Protein AF-H8H3C5-F1 (afdb_monomer_lite)

Structure (mmCIF, N/CA/C/O backbone):
data_AF-H8H3C5-F1
#
_entry.id   AF-H8H3C5-F1
#
loop_
_atom_site.group_PDB
_atom_site.id
_atom_site.type_symbol
_atom_site.label_atom_id
_atom_site.label_alt_id
_atom_site.label_comp_id
_atom_site.label_asym_id
_atom_site.label_entity_id
_atom_site.label_seq_id
_atom_site.pdbx_PDB_ins_code
_atom_site.Cartn_x
_atom_site.Cartn_y
_atom_site.Cartn_z
_atom_site.occupancy
_atom_site.B_iso_or_equiv
_atom_site.auth_seq_id
_atom_site.auth_comp_id
_atom_site.auth_asym_id
_atom_site.auth_atom_id
_atom_site.pdbx_PDB_model_num
ATOM 1 N N . MET A 1 1 ? -12.222 -4.800 16.846 1.00 60.06 1 MET A N 1
ATOM 2 C CA . MET A 1 1 ? -11.773 -5.419 15.581 1.00 60.06 1 MET A CA 1
ATOM 3 C C . MET A 1 1 ? -11.248 -4.293 14.717 1.00 60.06 1 MET A C 1
ATOM 5 O O . MET A 1 1 ? -11.959 -3.307 14.591 1.00 60.06 1 MET A O 1
ATOM 9 N N . ILE A 1 2 ? -10.008 -4.389 14.245 1.00 68.88 2 ILE A N 1
ATOM 10 C CA . ILE A 1 2 ? -9.334 -3.305 13.517 1.00 68.88 2 ILE A CA 1
ATOM 11 C C . ILE A 1 2 ? -9.778 -3.365 12.056 1.00 68.88 2 ILE A C 1
ATOM 13 O O . ILE A 1 2 ? -9.645 -4.413 11.423 1.00 68.88 2 ILE A O 1
ATOM 17 N N . GLY A 1 3 ? -10.355 -2.269 11.567 1.00 80.44 3 GLY A N 1
ATOM 18 C CA . GLY A 1 3 ? -10.696 -2.087 10.159 1.00 80.44 3 GLY A CA 1
ATOM 19 C C . GLY A 1 3 ? -9.617 -1.269 9.457 1.00 80.44 3 GLY A C 1
ATOM 20 O O . GLY A 1 3 ? -9.154 -0.271 10.015 1.00 80.44 3 GLY A O 1
ATOM 21 N N . PHE A 1 4 ? -9.225 -1.683 8.256 1.00 82.81 4 PHE A N 1
ATOM 22 C CA . PHE A 1 4 ? -8.274 -0.968 7.411 1.00 82.81 4 PHE A CA 1
ATOM 23 C C . PHE A 1 4 ? -8.997 -0.206 6.309 1.00 82.81 4 PHE A C 1
ATOM 25 O O . PHE A 1 4 ? -9.958 -0.699 5.729 1.00 82.81 4 PHE A O 1
ATOM 32 N N . ILE A 1 5 ? -8.504 0.986 6.008 1.00 83.94 5 ILE A N 1
ATOM 33 C CA . ILE A 1 5 ? -8.923 1.800 4.873 1.00 83.94 5 ILE A CA 1
ATOM 34 C C . ILE A 1 5 ? -7.727 1.895 3.947 1.00 83.94 5 ILE A C 1
ATOM 36 O O . ILE A 1 5 ? -6.699 2.446 4.340 1.00 83.94 5 ILE A O 1
ATOM 40 N N . VAL A 1 6 ? -7.850 1.353 2.742 1.00 80.81 6 VAL A N 1
ATOM 41 C CA . VAL A 1 6 ? -6.841 1.530 1.695 1.00 80.81 6 VAL A CA 1
ATOM 42 C C . VAL A 1 6 ? -7.273 2.722 0.850 1.00 80.81 6 VAL A C 1
ATOM 44 O O . VAL A 1 6 ? -8.432 2.814 0.453 1.00 80.81 6 VAL A O 1
ATOM 47 N N . GLU A 1 7 ? -6.372 3.681 0.653 1.00 82.19 7 GLU A N 1
ATOM 48 C CA . GLU A 1 7 ? -6.642 4.848 -0.186 1.00 82.19 7 GLU A CA 1
ATOM 49 C C . GLU A 1 7 ? -6.980 4.437 -1.619 1.00 82.19 7 GLU A C 1
ATOM 51 O O . GLU A 1 7 ? -6.434 3.469 -2.134 1.00 82.19 7 GLU A O 1
ATOM 56 N N . ASP A 1 8 ? -7.895 5.187 -2.234 1.00 69.75 8 ASP A N 1
ATOM 57 C CA . ASP A 1 8 ? -8.525 4.827 -3.506 1.00 69.75 8 ASP A CA 1
ATOM 58 C C . ASP A 1 8 ? -7.500 4.688 -4.648 1.00 69.75 8 ASP A C 1
ATOM 60 O O . ASP A 1 8 ? -7.538 3.770 -5.465 1.00 69.75 8 ASP A O 1
ATOM 64 N N . GLU A 1 9 ? -6.506 5.575 -4.640 1.00 76.38 9 GLU A N 1
ATOM 65 C CA . GLU A 1 9 ? -5.424 5.580 -5.607 1.00 76.38 9 GLU A CA 1
ATOM 66 C C . GLU A 1 9 ? -4.101 5.897 -4.906 1.00 76.38 9 GLU A C 1
ATOM 68 O O . GLU A 1 9 ? -3.824 7.043 -4.542 1.00 76.38 9 GLU A O 1
ATOM 73 N N . PHE A 1 10 ? -3.231 4.894 -4.756 1.00 79.19 10 PHE A N 1
ATOM 74 C CA . PHE A 1 10 ? -1.821 5.180 -4.502 1.00 79.19 10 PHE A CA 1
ATOM 75 C C . PHE A 1 10 ? -1.273 6.044 -5.638 1.00 79.19 10 PHE A C 1
ATOM 77 O O . PHE A 1 10 ? -1.405 5.690 -6.806 1.00 79.19 10 PHE A O 1
ATOM 84 N N . GLY A 1 11 ? -0.594 7.149 -5.331 1.00 66.62 11 GLY A N 1
ATOM 85 C CA . GLY A 1 11 ? -0.114 8.048 -6.381 1.00 66.62 11 GLY A CA 1
ATOM 86 C C . GLY A 1 11 ? 0.771 7.331 -7.417 1.00 66.62 11 GLY A C 1
ATOM 87 O O . GLY A 1 11 ? 1.812 6.774 -7.062 1.00 66.62 11 GLY A O 1
ATOM 88 N N . GLY A 1 12 ? 0.399 7.382 -8.700 1.00 64.12 12 GLY A N 1
ATOM 89 C CA . GLY A 1 12 ? 1.088 6.664 -9.780 1.00 64.12 12 GLY A CA 1
ATOM 90 C C . GLY A 1 12 ? 0.190 6.428 -10.999 1.00 64.12 12 GLY A C 1
ATOM 91 O O . GLY A 1 12 ? -0.963 6.817 -10.994 1.00 64.12 12 GLY A O 1
ATOM 92 N N . ILE A 1 13 ? 0.724 5.813 -12.062 1.00 65.00 13 ILE A N 1
ATOM 93 C CA . ILE A 1 13 ? -0.045 5.511 -13.292 1.00 65.00 13 ILE A CA 1
ATOM 94 C C . ILE A 1 13 ? -0.968 4.289 -13.101 1.00 65.00 13 ILE A C 1
ATOM 96 O O . ILE A 1 13 ? -2.006 4.207 -13.747 1.00 65.00 13 ILE A O 1
ATOM 100 N N . ASP A 1 14 ? -0.616 3.380 -12.184 1.00 71.12 14 ASP A N 1
ATOM 101 C CA . ASP A 1 14 ? -1.352 2.138 -11.891 1.00 71.12 14 ASP A CA 1
ATOM 102 C C . ASP A 1 14 ? -1.932 2.136 -10.457 1.00 71.12 14 ASP A C 1
ATOM 104 O O . ASP A 1 14 ? -2.119 1.088 -9.838 1.00 71.12 14 ASP A O 1
ATOM 108 N N . GLY A 1 15 ? -2.196 3.325 -9.903 1.00 75.31 15 GLY A N 1
ATOM 109 C CA . GLY A 1 15 ? -2.558 3.520 -8.496 1.00 75.31 15 GLY A CA 1
ATOM 110 C C . GLY A 1 15 ? -3.776 2.724 -8.025 1.00 75.31 15 GLY A C 1
ATOM 111 O O . GLY A 1 15 ? -3.728 2.105 -6.962 1.00 75.31 15 GLY A O 1
ATOM 112 N N . PHE A 1 16 ? -4.834 2.671 -8.838 1.00 75.81 16 PHE A N 1
ATOM 113 C CA . PHE A 1 16 ? -6.045 1.896 -8.539 1.00 75.81 16 PHE A CA 1
ATOM 114 C C . PHE A 1 16 ? -5.775 0.389 -8.472 1.00 75.81 16 PHE A C 1
ATOM 116 O O . PHE A 1 16 ? -6.144 -0.262 -7.502 1.00 75.81 16 PHE A O 1
ATOM 123 N N . GLN A 1 17 ? -5.035 -0.160 -9.444 1.00 81.56 17 GLN A N 1
ATOM 124 C CA . GLN A 1 17 ? -4.717 -1.596 -9.484 1.00 81.56 17 GLN A CA 1
ATOM 125 C C . GLN A 1 17 ? -3.910 -2.033 -8.259 1.00 81.56 17 GLN A C 1
ATOM 127 O O . GLN A 1 17 ? -4.081 -3.139 -7.750 1.00 81.56 17 GLN A O 1
ATOM 132 N N . HIS A 1 18 ? -3.017 -1.165 -7.781 1.00 85.12 18 HIS A N 1
ATOM 133 C CA . HIS A 1 18 ? -2.259 -1.413 -6.562 1.00 85.12 18 HIS A CA 1
ATOM 134 C C . HIS A 1 18 ? -3.135 -1.356 -5.305 1.00 85.12 18 HIS A C 1
ATOM 136 O O . HIS A 1 18 ? -2.930 -2.140 -4.379 1.00 85.12 18 HIS A O 1
ATOM 142 N N . SER A 1 19 ? -4.110 -0.453 -5.274 1.00 86.31 19 SER A N 1
ATOM 143 C CA . SER A 1 19 ? -5.028 -0.292 -4.141 1.00 86.31 19 SER A CA 1
ATOM 144 C C . SER A 1 19 ? -5.982 -1.485 -4.024 1.00 86.31 19 SER A C 1
ATOM 146 O O . SER A 1 19 ? -6.127 -2.041 -2.932 1.00 86.31 19 SER A O 1
ATOM 148 N N . ASP A 1 20 ? -6.531 -1.957 -5.147 1.00 85.62 20 ASP A N 1
ATOM 149 C CA . ASP A 1 20 ? -7.363 -3.167 -5.215 1.00 85.62 20 ASP A CA 1
ATOM 150 C C . ASP A 1 20 ? -6.587 -4.403 -4.750 1.00 85.62 20 ASP A C 1
ATOM 152 O O . ASP A 1 20 ? -6.979 -5.081 -3.805 1.00 85.62 20 ASP A O 1
ATOM 156 N N . ALA A 1 21 ? -5.417 -4.657 -5.339 1.00 86.94 21 ALA A N 1
ATOM 157 C CA . ALA A 1 21 ? -4.645 -5.854 -5.014 1.00 86.94 21 ALA A CA 1
A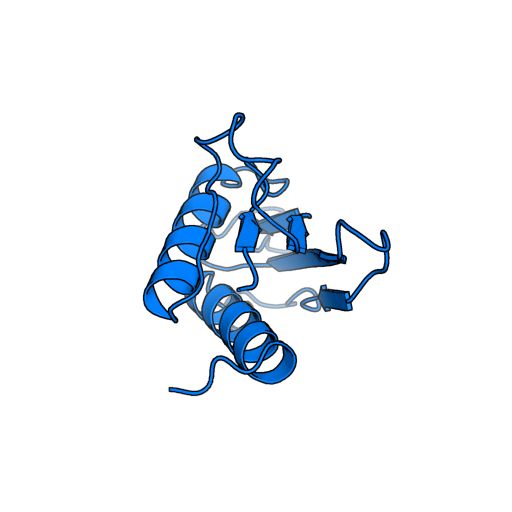TOM 158 C C . ALA A 1 21 ? -4.084 -5.853 -3.576 1.00 86.94 21 ALA A C 1
ATOM 160 O O . ALA A 1 21 ? -3.876 -6.920 -2.998 1.00 86.94 21 ALA A O 1
ATOM 161 N N . LEU A 1 22 ? -3.835 -4.683 -2.970 1.00 89.00 22 LEU A N 1
ATOM 162 C CA . LEU A 1 22 ? -3.510 -4.607 -1.541 1.00 89.00 22 LEU A CA 1
ATOM 163 C C . LEU A 1 22 ? -4.742 -4.865 -0.663 1.00 89.00 22 LEU A C 1
ATOM 165 O O . LEU A 1 22 ? -4.609 -5.499 0.383 1.00 89.00 22 LEU A O 1
ATOM 169 N N . THR A 1 23 ? -5.916 -4.389 -1.083 1.00 89.38 23 THR A N 1
ATOM 170 C CA . THR A 1 23 ? -7.190 -4.657 -0.400 1.00 89.38 23 THR A CA 1
ATOM 171 C C . THR A 1 23 ? -7.452 -6.158 -0.346 1.00 89.38 23 THR A C 1
ATOM 173 O O . THR A 1 23 ? -7.575 -6.698 0.753 1.00 89.38 23 THR A O 1
ATOM 176 N N . ASP A 1 24 ? -7.408 -6.837 -1.494 1.00 88.75 24 ASP A N 1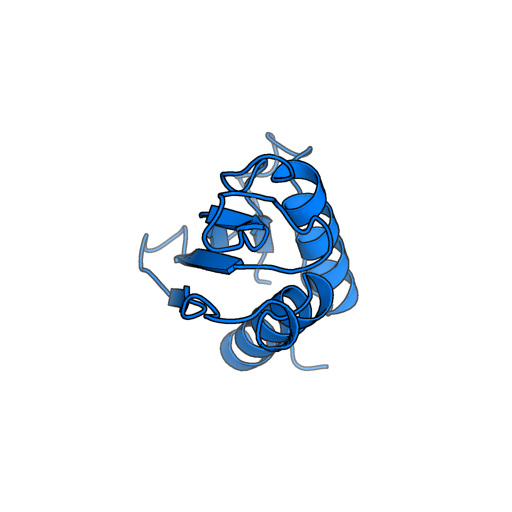
ATOM 177 C CA . ASP A 1 24 ? -7.621 -8.285 -1.595 1.00 88.75 24 ASP A CA 1
ATOM 178 C C . ASP A 1 24 ? -6.649 -9.063 -0.694 1.00 88.75 24 ASP A C 1
ATOM 180 O O . ASP A 1 24 ? -7.055 -9.918 0.091 1.00 88.75 24 ASP A O 1
ATOM 184 N N . ALA A 1 25 ? -5.357 -8.723 -0.727 1.00 89.44 25 ALA A N 1
ATOM 185 C CA . ALA A 1 25 ? -4.348 -9.412 0.077 1.00 89.44 25 ALA A CA 1
ATOM 186 C C . ALA A 1 25 ? -4.534 -9.213 1.593 1.00 89.44 25 ALA A C 1
ATOM 188 O O . ALA A 1 25 ? -4.210 -10.099 2.390 1.00 89.44 25 ALA A O 1
ATOM 189 N N . LEU A 1 26 ? -5.037 -8.051 2.017 1.00 88.12 26 LEU A N 1
ATOM 190 C CA . LEU A 1 26 ? -5.368 -7.795 3.418 1.00 88.12 26 LEU A CA 1
ATOM 191 C C . LEU A 1 26 ? -6.622 -8.569 3.845 1.00 88.12 26 LEU A C 1
ATOM 193 O O . LEU A 1 26 ? -6.643 -9.123 4.948 1.00 88.12 26 LEU A O 1
ATOM 197 N N . GLU A 1 27 ? -7.634 -8.657 2.983 1.00 88.12 27 GLU A N 1
ATOM 198 C CA . GLU A 1 27 ? -8.827 -9.473 3.230 1.00 88.12 27 GLU A CA 1
ATOM 199 C C . GLU A 1 27 ? -8.488 -10.967 3.320 1.00 88.12 27 GLU A C 1
ATOM 201 O O . GLU A 1 27 ? -8.915 -11.639 4.263 1.00 88.12 27 GLU A O 1
ATOM 206 N N . GLU A 1 28 ? -7.645 -11.480 2.418 1.00 88.38 28 GLU A N 1
ATOM 207 C CA . GLU A 1 28 ? -7.128 -12.856 2.458 1.00 88.38 28 GLU A CA 1
ATOM 208 C C . GLU A 1 28 ? -6.357 -13.156 3.752 1.00 88.38 28 GLU A C 1
ATOM 210 O O . GLU A 1 28 ? -6.406 -14.273 4.275 1.00 88.38 28 GLU A O 1
ATOM 215 N N . ALA A 1 29 ? -5.673 -12.153 4.308 1.00 85.69 29 ALA A N 1
ATOM 216 C CA . ALA A 1 29 ? -4.986 -12.252 5.592 1.00 85.69 29 ALA A CA 1
ATOM 217 C C . ALA A 1 29 ? -5.927 -12.174 6.814 1.00 85.69 29 ALA A C 1
ATOM 219 O O . ALA A 1 29 ? -5.456 -12.285 7.948 1.00 85.69 29 ALA A O 1
ATOM 220 N N . GLY A 1 30 ? -7.238 -12.014 6.602 1.00 83.94 30 GLY A N 1
ATOM 221 C CA . GLY A 1 30 ? -8.272 -11.981 7.642 1.00 83.94 30 GLY A CA 1
ATOM 222 C C . GLY A 1 30 ? -8.635 -10.578 8.135 1.00 83.94 30 GLY A C 1
ATOM 223 O O . GLY A 1 30 ? -9.456 -10.422 9.048 1.00 83.94 30 GLY A O 1
ATOM 224 N N . PHE A 1 31 ? -8.053 -9.525 7.560 1.00 84.62 31 PHE A N 1
ATOM 225 C CA . PHE A 1 31 ? -8.396 -8.158 7.932 1.00 84.62 31 PHE A CA 1
ATOM 226 C C . PHE A 1 31 ? -9.748 -7.741 7.363 1.00 84.62 31 PHE A C 1
ATOM 228 O O . PHE A 1 31 ? -10.130 -8.114 6.261 1.00 84.62 31 PHE A O 1
ATOM 235 N N . LYS A 1 32 ? -10.478 -6.916 8.119 1.00 84.88 32 LYS A N 1
ATOM 236 C CA . LYS A 1 32 ? -11.609 -6.182 7.554 1.00 84.88 32 LYS A CA 1
ATOM 237 C C . LYS A 1 32 ? -11.065 -4.962 6.843 1.00 84.88 32 LYS A C 1
ATOM 239 O O . LYS A 1 32 ? -10.440 -4.124 7.494 1.00 84.88 32 LYS A O 1
ATOM 244 N N . VAL A 1 33 ? -11.318 -4.859 5.549 1.00 83.38 33 VAL A N 1
ATOM 245 C CA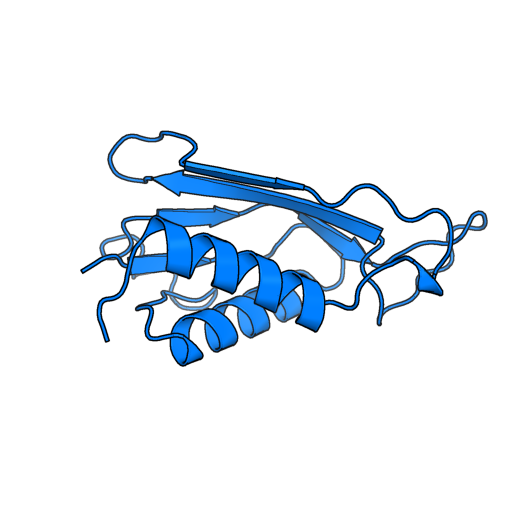 . VAL A 1 33 ? -10.819 -3.763 4.726 1.00 83.38 33 VAL A CA 1
ATOM 246 C C . VAL A 1 33 ? -11.998 -3.050 4.083 1.00 83.38 33 VAL A C 1
ATOM 248 O O . VAL A 1 33 ? -12.988 -3.663 3.701 1.00 83.38 33 VAL A O 1
ATOM 251 N N . SER A 1 34 ? -11.932 -1.728 4.031 1.00 79.06 34 SER A N 1
ATOM 252 C CA . SER A 1 34 ? -12.782 -0.911 3.175 1.00 79.06 34 SER A CA 1
ATOM 253 C C . SER A 1 34 ? -11.923 -0.465 2.006 1.00 79.06 34 SER A C 1
ATOM 255 O O . SER A 1 34 ? -11.000 0.333 2.178 1.00 79.06 34 SER A O 1
ATOM 257 N N . GLY A 1 35 ? -12.187 -1.069 0.851 1.00 66.38 35 GLY A N 1
ATOM 258 C CA . GLY A 1 35 ? -11.465 -0.782 -0.378 1.00 66.38 35 GLY A CA 1
ATOM 259 C C . GLY A 1 3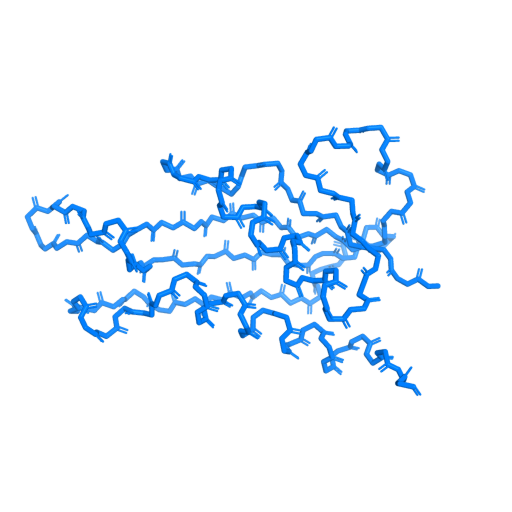5 ? -11.850 0.557 -1.031 1.00 66.38 35 GLY A C 1
ATOM 260 O O . GLY A 1 35 ? -12.843 1.176 -0.625 1.00 66.38 35 GLY A O 1
ATOM 261 N N . PRO A 1 36 ? -11.109 0.952 -2.084 1.00 61.41 36 PRO A N 1
ATOM 262 C CA . PRO A 1 36 ? -11.287 2.157 -2.911 1.00 61.41 36 PRO A CA 1
ATOM 263 C C . PRO A 1 36 ? -12.749 2.546 -3.195 1.00 61.41 36 PRO A C 1
ATOM 265 O O . PRO A 1 36 ? -13.174 3.688 -3.028 1.00 61.41 36 PRO A O 1
ATOM 268 N N . HIS A 1 37 ? -13.572 1.560 -3.558 1.00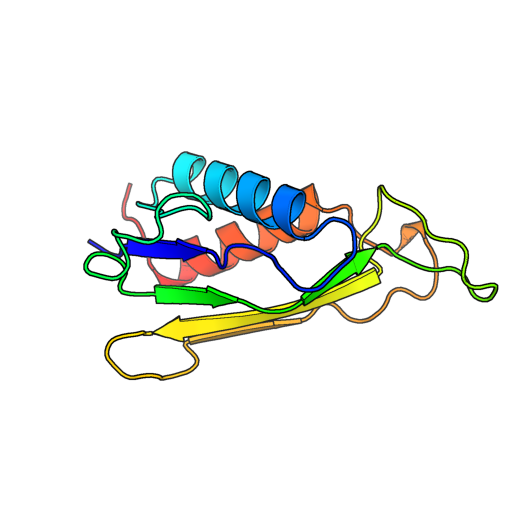 58.91 37 HIS A N 1
ATOM 269 C CA . HIS A 1 37 ? -14.944 1.778 -4.018 1.00 58.91 37 HIS A CA 1
ATOM 270 C C . HIS A 1 37 ? -15.977 2.030 -2.906 1.00 58.91 37 HIS A C 1
ATOM 272 O O . HIS A 1 37 ? -17.148 2.284 -3.200 1.00 58.91 37 HIS A O 1
ATOM 278 N N . TYR A 1 38 ? -15.569 2.000 -1.635 1.00 56.03 38 TYR A N 1
ATOM 279 C CA . TYR A 1 38 ? -16.461 2.157 -0.486 1.00 56.03 38 TYR A CA 1
ATOM 280 C C . TYR A 1 38 ? -16.221 3.480 0.258 1.00 56.03 38 TYR A C 1
ATOM 282 O O . TYR A 1 38 ? -15.984 3.508 1.464 1.00 56.03 38 TYR A O 1
ATOM 290 N N . ILE A 1 39 ? -16.356 4.602 -0.458 1.00 50.56 39 ILE A N 1
ATOM 291 C CA . ILE A 1 39 ? -16.207 5.978 0.068 1.00 50.56 39 ILE A CA 1
ATOM 292 C C . ILE A 1 39 ? -17.114 6.266 1.287 1.00 50.56 39 ILE A C 1
ATOM 294 O O . ILE A 1 39 ? -16.786 7.108 2.118 1.00 50.56 39 ILE A O 1
ATOM 298 N N . ASN A 1 40 ? -18.218 5.530 1.456 1.00 51.75 40 ASN A N 1
ATOM 299 C CA . ASN A 1 40 ? -19.154 5.704 2.574 1.00 51.75 40 ASN A CA 1
ATOM 300 C C . ASN A 1 40 ? -18.851 4.841 3.822 1.00 51.75 40 ASN A C 1
ATOM 302 O O . ASN A 1 40 ? -19.667 4.828 4.739 1.00 51.75 40 ASN A O 1
ATOM 306 N N . LEU A 1 41 ? -17.719 4.122 3.885 1.00 50.88 41 LEU A N 1
ATOM 307 C CA . LEU A 1 41 ? -17.344 3.284 5.044 1.00 50.88 41 LEU A CA 1
ATOM 308 C C . LEU A 1 41 ? -16.155 3.832 5.856 1.00 50.88 41 LEU A C 1
ATOM 310 O O . LEU A 1 41 ? -15.644 3.134 6.735 1.00 50.88 41 LEU A O 1
ATOM 314 N N . LEU A 1 42 ? -15.752 5.092 5.628 1.00 51.28 42 LEU A N 1
ATOM 315 C CA . LEU A 1 42 ? -14.768 5.798 6.468 1.00 51.28 42 LEU A CA 1
ATOM 316 C C . LEU A 1 42 ? -15.114 5.736 7.972 1.00 51.28 42 LEU A C 1
ATOM 318 O O . LEU A 1 42 ? -14.212 5.759 8.802 1.00 51.28 42 LEU A O 1
ATOM 322 N N . ASP A 1 43 ? -16.393 5.549 8.312 1.00 51.78 43 ASP A N 1
ATOM 323 C CA . ASP A 1 43 ? -16.894 5.403 9.685 1.00 51.78 43 ASP A CA 1
ATOM 324 C C . ASP A 1 43 ? -16.593 4.037 10.350 1.00 51.78 43 ASP A C 1
ATOM 326 O O . ASP A 1 43 ? -16.989 3.806 11.497 1.00 51.78 43 ASP A O 1
ATOM 330 N N . HIS A 1 44 ? -15.899 3.108 9.677 1.00 59.75 44 HIS A N 1
ATOM 331 C CA . HIS A 1 44 ? -15.633 1.760 10.211 1.00 59.75 44 HIS A CA 1
ATOM 332 C C . HIS A 1 44 ? -14.163 1.319 10.225 1.00 59.75 44 HIS A C 1
ATOM 334 O O . HIS A 1 44 ? -13.849 0.286 10.827 1.00 59.75 44 HIS A O 1
ATOM 340 N N . GLY A 1 45 ? -13.256 2.068 9.597 1.00 67.31 45 GLY A N 1
ATOM 341 C CA . GLY A 1 45 ? -11.825 1.773 9.632 1.00 67.31 45 GLY A CA 1
ATOM 342 C C . GLY A 1 45 ? -11.105 2.563 10.721 1.00 67.31 45 GLY A C 1
ATOM 343 O O . GLY A 1 45 ? -11.292 3.765 10.854 1.00 67.31 45 GLY A O 1
ATOM 344 N N . SER A 1 46 ? -10.261 1.894 11.501 1.00 81.56 46 SER A N 1
ATOM 345 C CA . SER A 1 46 ? -9.423 2.524 12.531 1.00 81.56 46 SER A CA 1
ATOM 346 C C . SER A 1 46 ? -8.009 2.829 12.035 1.00 81.56 46 SER A C 1
ATOM 348 O O . SER A 1 46 ? -7.282 3.566 12.692 1.00 81.56 46 SER A O 1
ATOM 350 N N . VAL A 1 47 ? -7.604 2.261 10.893 1.00 86.94 47 VAL A N 1
ATOM 351 C CA . VAL A 1 47 ? -6.264 2.430 10.315 1.00 86.94 47 VAL A CA 1
ATOM 352 C C . VAL A 1 47 ? -6.378 2.796 8.839 1.00 86.94 47 VAL A C 1
ATOM 354 O O . VAL A 1 47 ? -7.048 2.093 8.089 1.00 86.94 47 VAL A O 1
ATOM 357 N N . LYS A 1 48 ? -5.701 3.863 8.406 1.00 88.69 48 LYS A N 1
ATOM 358 C CA . LYS A 1 48 ? -5.589 4.267 6.998 1.00 88.69 48 LYS A CA 1
ATOM 359 C C . LYS A 1 48 ? -4.232 3.859 6.428 1.00 88.69 48 LYS A C 1
ATOM 361 O O . LYS A 1 48 ? -3.208 4.076 7.068 1.00 88.69 48 LYS A O 1
ATOM 366 N N . ILE A 1 49 ? -4.232 3.324 5.213 1.00 90.62 49 ILE A N 1
ATOM 367 C CA . ILE A 1 49 ? -3.057 3.036 4.391 1.00 90.62 49 ILE A CA 1
ATOM 368 C C . ILE A 1 49 ? -3.120 3.950 3.167 1.00 90.62 49 ILE A C 1
ATOM 370 O O . ILE A 1 49 ? -4.066 3.881 2.387 1.00 90.62 49 ILE A O 1
ATOM 374 N N . SER A 1 50 ? -2.124 4.814 3.000 1.00 90.12 50 SER A N 1
ATOM 375 C CA . SER A 1 50 ? -2.062 5.794 1.904 1.00 90.12 50 SER A CA 1
ATOM 376 C C . SER A 1 50 ? -0.640 6.055 1.461 1.00 90.12 50 SER A C 1
ATOM 378 O O . SER A 1 50 ? 0.298 5.794 2.210 1.00 90.12 50 SER A O 1
ATOM 380 N N . GLY A 1 51 ? -0.466 6.620 0.272 1.00 89.44 51 GLY A N 1
ATOM 381 C CA . GLY A 1 51 ? 0.846 7.068 -0.174 1.00 89.44 51 GLY A CA 1
ATOM 382 C C . GLY A 1 51 ? 1.066 6.883 -1.661 1.00 89.44 51 GLY A C 1
ATOM 383 O O . GLY A 1 51 ? 0.215 7.211 -2.486 1.00 89.44 51 GLY A O 1
ATOM 384 N N . LYS A 1 52 ? 2.256 6.405 -2.017 1.00 88.88 52 LYS A N 1
ATOM 385 C CA . LYS A 1 52 ? 2.742 6.433 -3.392 1.00 88.88 52 LYS A CA 1
ATOM 386 C C . LYS A 1 52 ? 3.451 5.142 -3.771 1.00 88.88 52 LYS A C 1
ATOM 388 O O . LYS A 1 52 ? 4.399 4.725 -3.102 1.00 88.88 52 LYS A O 1
ATOM 393 N N . ILE A 1 53 ? 3.039 4.565 -4.897 1.00 87.31 53 ILE A N 1
ATOM 394 C CA . ILE A 1 53 ? 3.644 3.368 -5.483 1.00 87.31 53 ILE A CA 1
ATOM 395 C C . ILE A 1 53 ? 3.921 3.655 -6.952 1.00 87.31 53 ILE A C 1
ATOM 397 O O . ILE A 1 53 ? 3.037 4.070 -7.698 1.00 87.31 53 ILE A O 1
ATOM 401 N N . GLN A 1 54 ? 5.170 3.472 -7.374 1.00 85.81 54 GLN A N 1
ATOM 402 C CA . GLN A 1 54 ? 5.572 3.735 -8.751 1.00 85.81 54 GLN A CA 1
ATOM 403 C C . GLN A 1 54 ? 6.346 2.574 -9.349 1.00 85.81 54 GLN A C 1
ATOM 405 O O . GLN A 1 54 ? 7.253 2.007 -8.729 1.00 85.81 54 GLN A O 1
ATOM 410 N N . ASN A 1 55 ? 6.046 2.306 -10.616 1.00 86.50 55 ASN A N 1
ATOM 411 C CA . ASN A 1 55 ? 6.805 1.376 -11.430 1.00 86.50 55 ASN A CA 1
ATOM 412 C C . ASN A 1 55 ? 8.274 1.783 -11.527 1.00 86.50 55 ASN A C 1
ATOM 414 O O . ASN A 1 55 ? 8.647 2.960 -11.493 1.00 86.50 55 ASN A O 1
ATOM 418 N N . TRP A 1 56 ? 9.123 0.774 -11.659 1.00 87.94 56 TRP A N 1
ATOM 419 C CA . TRP A 1 56 ? 10.544 0.961 -11.843 1.00 87.94 56 TRP A CA 1
ATOM 420 C C . TRP A 1 56 ? 10.817 1.599 -13.201 1.00 87.94 56 TRP A C 1
ATOM 422 O O . TRP A 1 56 ? 10.265 1.179 -14.221 1.00 87.94 56 TRP A O 1
ATOM 432 N N . ARG A 1 57 ? 11.706 2.593 -13.194 1.00 86.06 57 ARG A N 1
ATOM 433 C CA . ARG A 1 57 ? 12.169 3.312 -14.377 1.00 86.06 57 ARG A CA 1
ATOM 434 C C . ARG A 1 57 ? 13.668 3.109 -14.550 1.00 86.06 57 ARG A C 1
ATOM 436 O O . ARG A 1 57 ? 14.414 3.203 -13.574 1.00 86.06 57 ARG A O 1
ATOM 443 N N . ASN A 1 58 ? 14.102 2.844 -15.782 1.00 81.12 58 ASN A N 1
ATOM 444 C CA . ASN A 1 58 ? 15.529 2.802 -16.106 1.00 81.12 58 ASN A CA 1
ATOM 445 C C . ASN A 1 58 ? 16.125 4.222 -16.185 1.00 81.12 58 ASN A C 1
ATOM 447 O O . ASN A 1 58 ? 15.417 5.223 -16.082 1.00 81.12 58 ASN A O 1
ATOM 451 N N . ALA A 1 59 ? 17.440 4.314 -16.407 1.00 79.06 59 ALA A N 1
ATOM 452 C CA . ALA A 1 59 ? 18.143 5.595 -16.534 1.00 79.06 59 ALA A CA 1
ATOM 453 C C . ALA A 1 59 ? 17.654 6.472 -17.707 1.00 79.06 59 ALA A C 1
ATOM 455 O O . ALA A 1 59 ? 17.855 7.682 -17.680 1.00 79.06 59 ALA A O 1
ATOM 456 N N . ASN A 1 60 ? 16.998 5.877 -18.707 1.00 83.12 60 ASN A N 1
ATOM 457 C CA . ASN A 1 60 ? 16.435 6.571 -19.867 1.00 83.12 60 ASN A CA 1
ATOM 458 C C . ASN A 1 60 ? 14.969 6.989 -19.654 1.00 83.12 60 ASN A C 1
ATOM 460 O O . ASN A 1 60 ? 14.391 7.644 -20.516 1.00 83.12 60 ASN A O 1
ATOM 464 N N . GLY A 1 61 ? 14.368 6.630 -18.514 1.00 80.69 61 GLY A N 1
ATOM 465 C CA . GLY A 1 61 ? 12.972 6.917 -18.193 1.00 80.69 61 GLY A CA 1
ATOM 466 C C . GLY A 1 61 ? 11.968 5.853 -18.648 1.00 80.69 61 GLY A C 1
ATOM 467 O O . GLY A 1 61 ? 10.776 6.052 -18.423 1.00 80.69 61 GLY A O 1
ATOM 468 N N . ASP A 1 62 ? 12.411 4.728 -19.223 1.00 82.69 62 ASP A N 1
ATOM 469 C CA . ASP A 1 62 ? 11.505 3.653 -19.642 1.00 82.69 62 ASP A CA 1
ATOM 470 C C . ASP A 1 62 ? 10.953 2.900 -18.430 1.00 82.69 62 ASP A C 1
ATOM 472 O O . ASP A 1 62 ? 11.703 2.471 -17.545 1.00 82.69 62 ASP A O 1
ATOM 476 N N . GLU A 1 63 ? 9.637 2.697 -18.419 1.00 80.62 63 GLU A N 1
ATOM 477 C CA . GLU A 1 63 ? 8.917 2.038 -17.334 1.00 80.62 63 GLU A CA 1
ATOM 478 C C . GLU A 1 63 ? 8.802 0.525 -17.524 1.00 80.62 63 GLU A C 1
ATOM 480 O O . GLU A 1 63 ? 8.329 0.027 -18.546 1.00 80.62 63 GLU A O 1
ATOM 485 N N . SER A 1 64 ? 9.131 -0.222 -16.472 1.00 79.00 64 SER A N 1
ATOM 486 C CA . SER A 1 64 ? 8.780 -1.635 -16.350 1.00 79.00 64 SER A CA 1
ATOM 487 C C . SER A 1 64 ? 7.510 -1.780 -15.515 1.00 79.00 64 SER A C 1
ATOM 489 O O . SER A 1 64 ? 7.580 -1.814 -14.288 1.00 79.00 64 SER A O 1
ATOM 491 N N . ARG A 1 65 ? 6.362 -1.987 -16.169 1.00 73.88 65 ARG A N 1
ATOM 492 C CA . ARG A 1 65 ? 5.044 -2.152 -15.511 1.00 73.88 65 ARG A CA 1
ATOM 493 C C . ARG A 1 65 ? 4.927 -3.334 -14.535 1.00 73.88 65 ARG A C 1
ATOM 495 O O . ARG A 1 65 ? 3.943 -3.455 -13.829 1.00 73.88 65 ARG A O 1
ATOM 502 N N . LYS A 1 66 ? 5.897 -4.254 -14.514 1.00 81.00 66 LYS A N 1
ATOM 503 C CA . LYS A 1 66 ? 5.874 -5.447 -13.641 1.00 81.00 66 LYS A CA 1
ATOM 504 C C . LYS A 1 66 ? 6.678 -5.293 -12.345 1.00 81.00 66 LYS A C 1
ATOM 506 O O . LYS A 1 66 ? 6.733 -6.228 -11.548 1.00 81.00 66 LYS A O 1
ATOM 511 N N . ARG A 1 67 ? 7.408 -4.189 -12.177 1.00 88.12 67 ARG A N 1
ATOM 512 C CA . ARG A 1 67 ? 8.436 -4.036 -11.136 1.00 88.12 67 ARG A CA 1
ATOM 513 C C . ARG A 1 67 ? 8.280 -2.687 -10.466 1.00 88.12 67 ARG A C 1
ATOM 515 O O . ARG A 1 67 ? 8.049 -1.706 -11.157 1.00 88.12 67 ARG A O 1
ATOM 522 N N . ILE A 1 68 ? 8.464 -2.632 -9.154 1.00 88.50 68 ILE A N 1
ATOM 523 C CA . ILE A 1 68 ? 8.230 -1.435 -8.349 1.00 88.50 68 ILE A CA 1
ATOM 524 C C . ILE A 1 68 ? 9.553 -0.744 -8.029 1.00 88.50 68 ILE A C 1
ATOM 526 O O . ILE A 1 68 ? 10.460 -1.319 -7.424 1.00 88.50 68 ILE A O 1
ATOM 530 N N . GLY A 1 69 ? 9.676 0.507 -8.466 1.00 86.50 69 GLY A N 1
ATOM 531 C CA . GLY A 1 69 ? 10.877 1.315 -8.267 1.00 86.50 69 GLY A CA 1
ATOM 532 C C . GLY A 1 69 ? 10.838 2.174 -7.018 1.00 86.50 69 GLY A C 1
ATOM 533 O O . GLY A 1 69 ? 11.896 2.512 -6.490 1.00 86.50 69 GLY A O 1
ATOM 534 N N . LEU A 1 70 ? 9.645 2.535 -6.553 1.00 87.31 70 LEU A N 1
ATOM 535 C CA . LEU A 1 70 ? 9.463 3.355 -5.366 1.00 87.31 70 LEU A CA 1
ATOM 536 C C . LEU A 1 70 ? 8.168 2.969 -4.661 1.00 87.31 70 LEU A C 1
ATOM 538 O O . LEU A 1 70 ? 7.120 2.856 -5.295 1.00 87.31 70 LEU A O 1
ATOM 542 N N . VAL A 1 71 ? 8.274 2.822 -3.344 1.00 89.06 71 VAL A N 1
ATOM 543 C CA . VAL A 1 71 ? 7.148 2.678 -2.427 1.00 89.06 71 VAL A CA 1
ATOM 544 C C . VAL A 1 71 ? 7.392 3.631 -1.271 1.00 89.06 71 VAL A C 1
ATOM 546 O O . VAL A 1 71 ? 8.447 3.566 -0.635 1.00 89.06 71 VAL A O 1
ATOM 549 N N . ASP A 1 72 ? 6.436 4.515 -1.026 1.00 91.06 72 ASP A N 1
ATOM 550 C CA . ASP A 1 72 ? 6.389 5.381 0.148 1.00 91.06 72 ASP A CA 1
ATOM 551 C C . ASP A 1 72 ? 4.943 5.379 0.653 1.00 91.06 72 ASP A C 1
ATOM 553 O O . ASP A 1 72 ? 4.092 6.088 0.116 1.00 91.06 72 ASP A O 1
ATOM 557 N N . ILE A 1 73 ? 4.657 4.495 1.609 1.00 91.69 73 ILE A N 1
ATOM 558 C CA . ILE A 1 73 ? 3.316 4.269 2.155 1.00 91.69 73 ILE A CA 1
ATOM 559 C C . ILE A 1 73 ? 3.323 4.613 3.638 1.00 91.69 73 ILE A C 1
ATOM 561 O O . ILE A 1 73 ? 4.169 4.135 4.395 1.00 91.69 73 ILE A O 1
ATOM 565 N N . ASP A 1 74 ? 2.343 5.405 4.042 1.00 92.81 74 ASP A N 1
ATOM 566 C CA . ASP A 1 74 ? 2.046 5.751 5.421 1.00 92.81 74 ASP A CA 1
ATOM 567 C C . ASP A 1 74 ? 0.853 4.939 5.923 1.00 92.81 74 ASP A C 1
ATOM 569 O O . ASP A 1 74 ? -0.189 4.849 5.266 1.00 92.81 74 ASP A O 1
ATOM 573 N N . ILE A 1 75 ? 1.023 4.361 7.110 1.00 90.94 75 ILE A N 1
ATOM 574 C CA . ILE A 1 75 ? 0.003 3.611 7.836 1.00 90.94 75 ILE A CA 1
A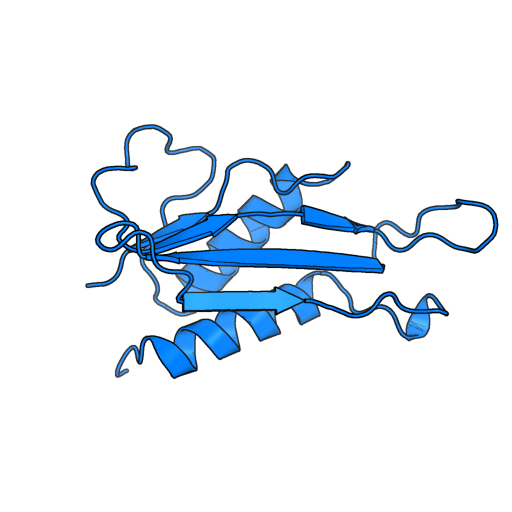TOM 575 C C . ILE A 1 75 ? -0.303 4.387 9.113 1.00 90.94 75 ILE A C 1
ATOM 577 O O . ILE A 1 75 ? 0.562 4.527 9.982 1.00 90.94 75 ILE A O 1
ATOM 581 N N . ILE A 1 76 ? -1.515 4.920 9.210 1.00 90.00 76 ILE A N 1
ATOM 582 C CA . ILE A 1 76 ? -1.909 5.931 10.197 1.00 90.00 76 ILE A CA 1
ATOM 583 C C . ILE A 1 76 ? -3.091 5.411 11.016 1.00 90.00 76 ILE A C 1
ATOM 585 O O . ILE A 1 76 ? -4.043 4.880 10.446 1.00 90.00 76 ILE A O 1
ATOM 589 N N . ASP A 1 77 ? -3.055 5.588 12.337 1.00 87.50 77 ASP A N 1
ATOM 590 C CA . ASP A 1 77 ? -4.218 5.362 13.201 1.00 87.50 77 ASP A CA 1
ATOM 591 C C . ASP A 1 77 ? -5.166 6.553 13.060 1.00 87.50 77 ASP A C 1
ATOM 593 O O . ASP A 1 77 ? -4.781 7.694 13.308 1.00 87.50 77 ASP A O 1
ATOM 597 N N . LEU A 1 78 ? -6.406 6.317 12.645 1.00 85.25 78 LEU A N 1
ATOM 598 C CA . LEU A 1 78 ? -7.369 7.397 12.423 1.00 85.25 78 LEU A CA 1
ATOM 599 C C . LEU A 1 78 ? -7.936 7.974 13.727 1.00 85.25 78 LEU A C 1
ATOM 601 O O . LEU A 1 78 ? -8.415 9.108 13.720 1.00 85.25 78 LEU A O 1
ATOM 605 N N . ASN A 1 79 ? -7.857 7.245 14.843 1.00 84.31 79 ASN A N 1
ATOM 606 C CA . ASN A 1 79 ? -8.335 7.721 16.141 1.00 84.31 79 ASN A CA 1
ATOM 607 C C . ASN A 1 79 ? -7.341 8.693 16.779 1.00 84.31 79 ASN A C 1
ATOM 609 O O . ASN A 1 79 ? -7.748 9.711 17.337 1.00 84.31 79 ASN A O 1
ATOM 613 N N . THR A 1 80 ? -6.044 8.374 16.718 1.00 86.00 80 THR A N 1
ATOM 614 C CA . THR A 1 80 ? -4.982 9.198 17.325 1.00 86.00 80 THR A CA 1
ATOM 615 C C . THR A 1 80 ? -4.291 10.123 16.326 1.00 86.00 80 THR A C 1
ATOM 617 O O . THR A 1 80 ? -3.596 11.048 16.739 1.00 86.00 80 THR A O 1
ATOM 620 N N . GLN A 1 81 ? -4.493 9.902 15.022 1.00 86.19 81 GLN A N 1
ATOM 621 C CA . GLN A 1 81 ? -3.755 10.531 13.919 1.00 86.19 81 GLN A CA 1
ATOM 622 C C . GLN A 1 81 ? -2.244 10.263 13.956 1.00 86.19 81 GLN A C 1
ATOM 624 O O . GLN A 1 81 ? -1.460 10.966 13.315 1.00 86.19 81 GLN A O 1
ATOM 629 N N . GLU A 1 82 ? -1.816 9.238 14.692 1.00 89.88 82 GLU A N 1
ATOM 630 C CA . GLU A 1 82 ? -0.410 8.876 14.790 1.00 89.88 82 GLU A CA 1
ATOM 631 C C . GLU A 1 82 ? 0.013 7.980 13.626 1.00 89.88 82 GLU A C 1
ATOM 633 O O . GLU A 1 82 ? -0.703 7.073 13.193 1.00 89.88 82 GLU A O 1
ATOM 638 N N . LEU A 1 83 ? 1.230 8.216 13.134 1.00 90.56 83 LEU A N 1
ATOM 639 C CA . LEU A 1 83 ? 1.884 7.319 12.194 1.00 90.56 83 LEU A CA 1
ATOM 640 C C . LEU A 1 83 ? 2.270 6.033 12.930 1.00 90.56 83 LEU A C 1
ATOM 642 O O . LEU A 1 83 ? 3.188 6.024 13.749 1.00 90.56 83 LEU A O 1
ATOM 646 N N . ILE A 1 84 ? 1.600 4.938 12.592 1.00 88.25 84 ILE A N 1
ATOM 647 C CA . ILE A 1 84 ? 1.884 3.611 13.141 1.00 88.25 84 ILE A CA 1
ATOM 648 C C . ILE A 1 84 ? 3.181 3.086 12.538 1.00 88.25 84 ILE A C 1
ATOM 650 O O . ILE A 1 84 ? 4.051 2.551 13.232 1.00 88.25 84 ILE A O 1
ATOM 654 N N . PHE A 1 85 ? 3.295 3.215 11.217 1.00 89.75 85 PHE A N 1
ATOM 655 C CA . PHE A 1 85 ? 4.448 2.756 10.467 1.00 89.75 85 PHE A CA 1
ATOM 656 C C . PHE A 1 85 ? 4.500 3.396 9.081 1.00 89.75 85 PHE A C 1
ATOM 658 O O . PHE A 1 85 ? 3.476 3.712 8.481 1.00 89.75 85 PHE A O 1
ATOM 665 N N . LYS A 1 86 ? 5.718 3.539 8.562 1.00 92.25 86 LYS A N 1
ATOM 666 C CA . LYS A 1 86 ? 5.982 4.015 7.211 1.00 92.25 86 LYS A CA 1
ATOM 667 C C . LYS A 1 86 ? 6.753 2.954 6.448 1.00 92.25 86 LYS A C 1
ATOM 669 O O . LYS A 1 86 ? 7.909 2.671 6.770 1.00 92.25 86 LYS A O 1
ATOM 674 N N . PHE A 1 87 ? 6.120 2.383 5.433 1.00 90.50 87 PHE A N 1
ATOM 675 C CA . PHE A 1 87 ? 6.749 1.409 4.559 1.00 90.50 87 PHE A CA 1
ATOM 676 C C . PHE A 1 87 ? 7.476 2.148 3.436 1.00 90.50 87 PHE A C 1
ATOM 678 O O . PHE A 1 87 ? 6.854 2.769 2.570 1.00 90.50 87 PHE A O 1
ATOM 685 N N . LYS A 1 88 ? 8.810 2.082 3.452 1.00 90.94 88 LYS A N 1
ATOM 686 C CA . LYS A 1 88 ? 9.650 2.615 2.380 1.00 90.94 88 LYS A CA 1
ATOM 687 C C . LYS A 1 88 ? 10.464 1.524 1.735 1.00 90.94 88 LYS A C 1
ATOM 689 O O . LYS A 1 88 ? 11.226 0.830 2.403 1.00 90.94 88 LYS A O 1
ATOM 694 N N . GLN A 1 89 ? 10.396 1.483 0.415 1.00 83.69 89 GLN A N 1
ATOM 695 C CA . GLN A 1 89 ? 11.328 0.708 -0.377 1.00 83.69 89 GLN A CA 1
ATOM 696 C C . GLN A 1 89 ? 12.404 1.639 -0.956 1.00 83.69 89 GLN A C 1
ATOM 698 O O . GLN A 1 89 ? 12.063 2.606 -1.646 1.00 83.69 89 GLN A O 1
ATOM 703 N N . PRO A 1 90 ? 13.702 1.369 -0.730 1.00 75.62 90 PRO A N 1
ATOM 704 C CA . PRO A 1 90 ? 14.762 2.111 -1.397 1.00 75.62 90 PRO A CA 1
ATOM 705 C C . PRO A 1 90 ? 14.688 1.896 -2.914 1.00 75.62 90 PRO A C 1
ATOM 707 O O . PRO A 1 90 ? 14.416 0.789 -3.390 1.00 75.62 90 PRO A O 1
ATOM 710 N N . SER A 1 91 ? 14.949 2.955 -3.684 1.00 70.69 91 SER A N 1
ATOM 711 C CA . SER A 1 91 ? 14.900 2.866 -5.141 1.00 70.69 91 SER A CA 1
ATOM 712 C C . SER A 1 91 ? 15.946 1.894 -5.677 1.00 70.69 91 SER A C 1
ATOM 714 O O . SER A 1 91 ? 17.147 2.040 -5.440 1.00 70.69 91 SER A O 1
ATOM 716 N N . ALA A 1 92 ? 15.479 0.891 -6.418 1.00 74.44 92 ALA A N 1
ATOM 717 C CA . ALA A 1 92 ? 16.343 -0.099 -7.039 1.00 74.44 92 ALA A CA 1
ATOM 718 C C . ALA A 1 92 ? 17.148 0.530 -8.186 1.00 74.44 92 ALA A C 1
ATOM 720 O O . ALA A 1 92 ? 16.593 1.214 -9.046 1.00 74.44 92 ALA A O 1
ATOM 721 N N . LYS A 1 93 ? 18.455 0.253 -8.244 1.00 77.25 93 LYS A N 1
ATOM 722 C CA . LYS A 1 93 ? 19.317 0.727 -9.342 1.00 77.25 93 LYS A CA 1
ATOM 723 C C . LYS A 1 93 ? 19.123 -0.081 -10.625 1.00 77.25 93 LYS A C 1
ATOM 725 O O . LYS A 1 93 ? 19.377 0.427 -11.712 1.00 77.25 93 LYS A O 1
ATOM 730 N N . LEU A 1 94 ? 18.693 -1.337 -10.499 1.00 82.06 94 LEU A N 1
ATOM 731 C CA . LEU A 1 94 ? 18.516 -2.278 -11.604 1.00 82.06 94 LEU A CA 1
ATOM 732 C C . LEU A 1 94 ? 17.138 -2.942 -11.524 1.00 82.06 94 LEU A C 1
ATOM 734 O O . LEU A 1 94 ? 16.670 -3.270 -10.435 1.00 82.06 94 LEU A O 1
ATOM 738 N N . VAL A 1 95 ? 16.517 -3.209 -12.677 1.00 84.25 95 VAL A N 1
ATOM 739 C CA . VAL A 1 95 ? 15.150 -3.762 -12.768 1.00 84.25 95 VAL A CA 1
ATOM 740 C C . VAL A 1 95 ? 14.968 -5.090 -12.026 1.00 84.25 95 VAL A C 1
ATOM 742 O O . VAL A 1 95 ? 13.906 -5.350 -11.476 1.00 84.25 95 VAL A O 1
ATOM 745 N N . PHE A 1 96 ? 16.001 -5.933 -11.971 1.00 83.62 96 PHE A N 1
ATOM 746 C CA . PHE A 1 96 ? 15.944 -7.224 -11.275 1.00 83.62 96 PHE A CA 1
ATOM 747 C C . PHE A 1 96 ? 16.097 -7.101 -9.752 1.00 83.62 96 PHE A C 1
ATOM 749 O O . PHE A 1 96 ? 15.781 -8.045 -9.036 1.00 83.62 96 PHE A O 1
ATOM 756 N N . GLN A 1 97 ? 16.579 -5.955 -9.261 1.00 85.06 97 GLN A N 1
ATOM 757 C CA . GLN A 1 97 ? 16.609 -5.628 -7.832 1.00 85.06 97 GLN A CA 1
ATOM 758 C C . GLN A 1 97 ? 15.281 -5.025 -7.368 1.00 85.06 97 GLN A C 1
ATOM 760 O O . GLN A 1 97 ? 14.994 -5.033 -6.175 1.00 85.06 97 GLN A O 1
ATOM 765 N N . ALA A 1 98 ? 14.480 -4.493 -8.296 1.00 88.69 98 ALA A N 1
ATOM 766 C CA . ALA A 1 98 ? 13.145 -4.014 -7.992 1.00 88.69 98 ALA A CA 1
ATOM 767 C C . ALA A 1 98 ? 12.230 -5.212 -7.666 1.00 88.69 98 ALA A C 1
ATOM 769 O O . ALA A 1 98 ? 12.141 -6.163 -8.458 1.00 88.69 98 ALA A O 1
ATOM 770 N N . PRO A 1 99 ? 11.534 -5.207 -6.521 1.00 89.94 99 PRO A N 1
ATOM 771 C CA . PRO A 1 99 ? 10.535 -6.213 -6.228 1.00 89.94 99 PRO A CA 1
ATOM 772 C C . PRO A 1 99 ? 9.356 -6.084 -7.194 1.00 89.94 99 PRO A C 1
ATOM 774 O O . PRO A 1 99 ? 9.145 -5.068 -7.864 1.00 89.94 99 PRO A O 1
ATOM 777 N N . THR A 1 100 ? 8.600 -7.163 -7.299 1.00 89.25 100 THR A N 1
ATOM 778 C CA . THR A 1 100 ? 7.267 -7.126 -7.902 1.00 89.25 100 THR A CA 1
ATOM 779 C C . THR A 1 100 ? 6.284 -6.468 -6.942 1.00 89.25 100 THR A C 1
ATOM 781 O O . THR A 1 100 ? 6.541 -6.381 -5.741 1.00 89.25 100 THR A O 1
ATOM 784 N N . PHE A 1 101 ? 5.143 -6.035 -7.471 1.00 85.19 101 PHE A N 1
ATOM 785 C CA . PHE A 1 101 ? 4.075 -5.509 -6.633 1.00 85.19 101 PHE A CA 1
ATOM 786 C C . PHE A 1 101 ? 3.588 -6.543 -5.604 1.00 85.19 101 PHE A C 1
ATOM 788 O O . PHE A 1 101 ? 3.487 -6.227 -4.429 1.00 85.19 101 PHE A O 1
ATOM 795 N N . GLU A 1 102 ? 3.422 -7.803 -6.012 1.00 87.94 102 GLU A N 1
ATOM 796 C CA . GLU A 1 102 ? 3.040 -8.910 -5.123 1.00 87.94 102 GLU A CA 1
ATOM 797 C C . GLU A 1 102 ? 3.979 -9.049 -3.912 1.00 87.94 102 GLU A C 1
ATOM 799 O O . GLU A 1 102 ? 3.528 -9.159 -2.774 1.00 87.94 102 GLU A O 1
ATOM 804 N N . GLN A 1 103 ? 5.295 -8.971 -4.136 1.00 90.62 103 GLN A N 1
ATOM 805 C CA . GLN A 1 103 ? 6.285 -9.026 -3.055 1.00 90.62 103 GLN A CA 1
ATOM 806 C C . GLN A 1 103 ? 6.164 -7.839 -2.093 1.00 90.62 103 GLN A C 1
ATOM 808 O O . GLN A 1 103 ? 6.323 -8.018 -0.887 1.00 90.62 103 GLN A O 1
ATOM 813 N N . VAL A 1 104 ? 5.892 -6.637 -2.610 1.00 89.75 104 VAL A N 1
ATOM 814 C CA . VAL A 1 104 ? 5.658 -5.440 -1.787 1.00 89.75 104 VAL A CA 1
ATOM 815 C C . VAL A 1 104 ? 4.395 -5.620 -0.945 1.00 89.75 104 VAL A C 1
ATOM 817 O O . VAL A 1 104 ? 4.438 -5.419 0.267 1.00 89.75 104 VAL A O 1
ATOM 820 N N . THR A 1 105 ? 3.299 -6.066 -1.556 1.00 89.50 105 THR A N 1
ATOM 821 C CA . THR A 1 105 ? 2.027 -6.330 -0.875 1.00 89.50 105 THR A CA 1
ATOM 822 C C . THR A 1 105 ? 2.192 -7.341 0.257 1.00 89.50 105 THR A C 1
ATOM 824 O O . THR A 1 105 ? 1.789 -7.065 1.384 1.00 89.50 105 THR A O 1
ATOM 827 N N . GLN A 1 106 ? 2.862 -8.470 0.009 1.00 90.62 106 GLN A N 1
ATOM 828 C CA . GLN A 1 106 ? 3.129 -9.478 1.042 1.00 90.62 106 GLN A CA 1
ATOM 829 C C . GLN A 1 106 ? 3.954 -8.925 2.212 1.00 90.62 106 GLN A C 1
ATOM 831 O O . GLN A 1 106 ? 3.708 -9.293 3.361 1.00 90.62 106 GLN A O 1
ATOM 836 N N . GLN A 1 107 ? 4.913 -8.030 1.951 1.00 90.31 107 GLN A N 1
ATOM 837 C CA . GLN A 1 107 ? 5.689 -7.382 3.012 1.00 90.31 107 GLN A CA 1
ATOM 838 C C . GLN A 1 107 ? 4.821 -6.442 3.856 1.00 90.31 107 GLN A C 1
ATOM 840 O O . GLN A 1 107 ? 4.898 -6.491 5.082 1.00 90.31 107 GLN A O 1
ATOM 845 N N . ILE A 1 108 ? 3.966 -5.634 3.220 1.00 89.25 108 ILE A N 1
ATOM 846 C CA . ILE A 1 108 ? 3.032 -4.736 3.918 1.00 89.25 108 ILE A CA 1
ATOM 847 C C . ILE A 1 108 ? 2.064 -5.547 4.785 1.00 89.25 108 ILE A C 1
ATOM 849 O O . ILE A 1 108 ? 1.923 -5.265 5.974 1.00 89.25 108 ILE A O 1
ATOM 853 N N . VAL A 1 109 ? 1.438 -6.581 4.216 1.00 89.88 109 VAL A N 1
ATOM 854 C CA . VAL A 1 109 ? 0.528 -7.479 4.944 1.00 89.88 109 VAL A CA 1
ATOM 855 C C . VAL A 1 109 ? 1.253 -8.146 6.113 1.00 89.88 109 VAL A C 1
ATOM 857 O O . VAL A 1 109 ? 0.740 -8.133 7.226 1.00 89.88 109 VAL A O 1
ATOM 860 N N . GLY A 1 110 ? 2.468 -8.662 5.903 1.00 89.38 110 GLY A N 1
ATOM 861 C CA . GLY A 1 110 ? 3.267 -9.289 6.957 1.00 89.38 110 GLY A CA 1
ATOM 862 C C . GLY A 1 110 ? 3.574 -8.350 8.129 1.00 89.38 110 GLY A C 1
ATOM 863 O O . GLY A 1 110 ? 3.401 -8.739 9.285 1.00 89.38 110 GLY A O 1
ATOM 864 N N . GLU A 1 111 ? 3.973 -7.107 7.849 1.00 87.94 111 GLU A N 1
ATOM 865 C CA . GLU A 1 111 ? 4.193 -6.070 8.870 1.00 87.94 111 GLU A CA 1
ATOM 866 C C . GLU A 1 111 ? 2.908 -5.755 9.645 1.00 87.94 111 GLU A C 1
ATOM 868 O O . GLU A 1 111 ? 2.913 -5.664 10.876 1.00 87.94 111 GLU A O 1
ATOM 873 N N . LEU A 1 112 ? 1.785 -5.624 8.937 1.00 86.75 112 LEU A N 1
ATOM 874 C CA . LEU A 1 112 ? 0.482 -5.362 9.540 1.00 86.75 112 LEU A CA 1
ATOM 875 C C . LEU A 1 112 ? 0.018 -6.531 10.416 1.00 86.75 112 LEU A C 1
ATOM 877 O O . LEU A 1 112 ? -0.400 -6.318 11.553 1.00 86.75 112 LEU A O 1
ATOM 881 N N . SER A 1 113 ? 0.158 -7.771 9.949 1.00 86.44 113 SER A N 1
ATOM 882 C CA . SER A 1 113 ? -0.152 -8.976 10.728 1.00 86.44 113 SER A CA 1
ATOM 883 C C . SER A 1 113 ? 0.678 -9.079 12.002 1.00 86.44 113 SER A C 1
ATOM 885 O O . SER A 1 113 ? 0.128 -9.428 13.047 1.00 86.44 113 SER A O 1
ATOM 887 N N . GLN A 1 114 ? 1.968 -8.737 11.955 1.00 85.19 114 GLN A N 1
ATOM 888 C CA . GLN A 1 114 ? 2.826 -8.732 13.144 1.00 85.19 114 GLN A CA 1
ATOM 889 C C . GLN A 1 114 ? 2.433 -7.646 14.150 1.00 85.19 114 GLN A C 1
ATOM 891 O O . GLN A 1 114 ? 2.463 -7.887 15.355 1.00 85.19 114 GLN A O 1
ATOM 896 N N . ARG A 1 115 ? 2.069 -6.452 13.674 1.00 82.88 115 ARG A N 1
ATOM 897 C CA . ARG A 1 115 ? 1.746 -5.303 14.538 1.00 82.88 115 ARG A CA 1
ATOM 898 C C . ARG A 1 115 ? 0.363 -5.397 15.160 1.00 82.88 115 ARG A C 1
ATOM 900 O O . ARG A 1 115 ? 0.186 -5.034 16.318 1.00 82.88 115 ARG A O 1
ATOM 907 N N . PHE A 1 116 ? -0.610 -5.868 14.390 1.00 79.44 116 PHE A N 1
ATOM 908 C CA . PHE A 1 116 ? -2.013 -5.867 14.789 1.00 79.44 116 PHE A CA 1
ATOM 909 C C . PHE A 1 116 ? -2.522 -7.219 15.272 1.00 79.44 116 PHE A C 1
ATOM 911 O O . PHE A 1 116 ? -3.703 -7.301 15.600 1.00 79.44 116 PHE A O 1
ATOM 918 N N . CYS A 1 117 ? -1.652 -8.240 15.329 1.00 63.88 117 CYS A N 1
ATOM 919 C CA . CYS A 1 117 ? -1.905 -9.575 15.873 1.00 63.88 117 CYS A CA 1
ATOM 920 C C . CYS A 1 117 ? -3.371 -10.000 15.741 1.00 63.88 117 CYS A C 1
ATOM 922 O O . CYS A 1 117 ? -4.126 -9.998 16.718 1.00 63.88 117 CYS A O 1
ATOM 924 N N . GLN A 1 118 ? -3.780 -10.401 14.538 1.00 53.03 118 GLN A N 1
ATOM 925 C CA . GLN A 1 118 ? -4.942 -11.272 14.449 1.00 53.03 118 GLN A CA 1
ATOM 926 C C . GLN A 1 118 ? -4.528 -12.625 15.027 1.00 53.03 118 GLN A C 1
ATOM 928 O O . GLN A 1 118 ? -3.845 -13.414 14.374 1.00 53.03 118 GLN A O 1
ATOM 933 N N . PHE A 1 119 ? -4.868 -12.862 16.296 1.00 39.78 119 PHE A N 1
ATOM 934 C CA . PHE A 1 119 ? -4.890 -14.217 16.831 1.00 39.78 119 PHE A CA 1
ATOM 935 C C . PHE A 1 119 ? -5.783 -15.047 15.903 1.00 39.78 119 PHE A C 1
ATOM 937 O O . PHE A 1 119 ? -6.961 -14.728 15.741 1.00 39.78 119 PHE A O 1
ATOM 944 N N . ARG A 1 120 ? -5.173 -16.043 15.251 1.00 40.03 120 ARG A N 1
ATOM 945 C CA . ARG A 1 120 ? -5.884 -17.136 14.584 1.00 40.03 120 ARG A CA 1
ATOM 946 C C . ARG A 1 120 ? -6.875 -17.796 15.535 1.00 40.03 120 ARG A C 1
ATOM 948 O O . ARG A 1 120 ? -6.518 -17.941 16.728 1.00 40.03 120 ARG A O 1
#

Organism: Deinococcus gobiensis (strain DSM 21396 / JCM 16679 / CGMCC 1.7299 / I-0) (NCBI:txid745776)

Secondary structure (DSSP, 8-state):
-PEEEE-S--BSTTHHHHHHHHHHHHHHTT-EEE-TT-GGGTTT-SEEEEEEEEEEE-TT--EEEEEEEEEEEEEEETTT--EEEEEEEPPPSSTTTSPPHHHHHHHHHHHHHHHH----

pLDDT: mean 80.56, std 11.86, range [39.78, 92.81]

Sequence (120 aa):
MIGFIVEDEFGGIDGFQHSDALTDALEEAGFKVSGPHYINLLDHGSVKISGKIQNWRNANGDESRKRIGLVDIDIIDLNTQELIFKFKQPSAKLVFQAPTFEQVTQQIVGELSQRFCQFR

Foldseek 3Di:
DAEEEEACAAPEPCRNVLQVVLQVLLVVLVHHYDGNVCPPCPVPHQKYKYHHWYFAAAPVRDGDPFFTQWDWIFIAGPVVRDGPDTDTDHGDNDRVSTDGSVVSSVVVSVVCCVVVPPPD

Radius of gyration: 14.46 Å; chains: 1; bounding box: 38×28×37 Å